Protein AF-A0AA35CKE6-F1 (afdb_monomer_lite)

pLDDT: mean 81.63, std 15.84, range [39.34, 96.88]

Radius of gyration: 14.7 Å; chains: 1; bounding box: 35×28×39 Å

Sequence (76 aa):
MPKFAPELLPHEVRDLFKYEIATELGLTGQILEQGWPEATSRDCGRIGGRIGGPMVRVLVRRAEEALAGRGPSPGR

Foldseek 3Di:
DPPPDDPLDPPVVVVVLLLVQCVVVVNNVVCVVPNPVPDDPVSVDVSVNDCPPPVNVSSVVSVVCVVVVNHPDDDD

InterPro domains:
  IPR001448 Small acid-soluble spore protein, alpha/beta-type [PF00269] (15-67)
  IPR018126 Small acid-soluble spore protein, alpha/beta-type, conserved site [PS00304] (18-27)
  IPR038300 SASP, alpha/beta-type superfamily [G3DSA:6.10.10.80] (11-71)

Organism: NCB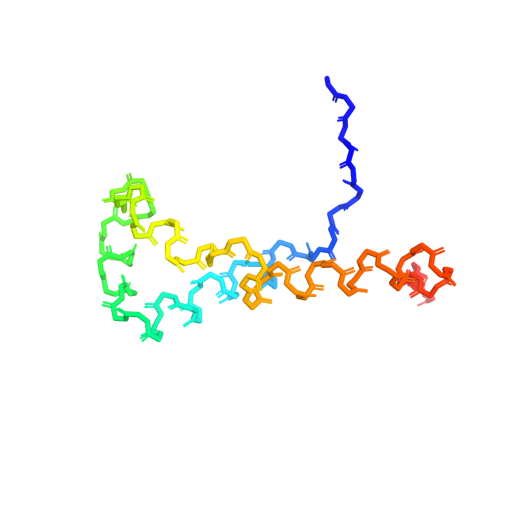I:txid671077

Structure (mmCIF, N/CA/C/O backbone):
data_AF-A0AA35CKE6-F1
#
_entry.id   AF-A0AA35CKE6-F1
#
loop_
_atom_site.group_PDB
_atom_site.id
_atom_site.type_symbol
_atom_site.label_atom_id
_atom_site.label_alt_id
_atom_site.label_comp_id
_atom_site.label_asym_id
_atom_site.label_entity_id
_atom_site.label_seq_id
_atom_site.pdbx_PDB_ins_code
_atom_site.Cartn_x
_atom_site.Cartn_y
_atom_site.Cartn_z
_atom_site.occupancy
_atom_site.B_iso_or_equiv
_atom_site.auth_seq_id
_atom_site.auth_comp_id
_atom_site.auth_asym_id
_atom_site.auth_atom_id
_atom_site.pdbx_PDB_model_num
ATOM 1 N N . MET A 1 1 ? 22.977 2.438 0.196 1.00 45.50 1 MET A N 1
ATOM 2 C CA . MET A 1 1 ? 22.470 1.177 -0.389 1.00 45.50 1 MET A CA 1
ATOM 3 C C . MET A 1 1 ? 21.963 1.481 -1.787 1.00 45.50 1 MET A C 1
ATOM 5 O O . MET A 1 1 ? 21.263 2.481 -1.919 1.00 45.50 1 MET A O 1
ATOM 9 N N . PRO A 1 2 ? 22.334 0.719 -2.827 1.00 39.34 2 PRO A N 1
ATOM 10 C CA . PRO A 1 2 ? 21.793 0.953 -4.160 1.00 39.34 2 PRO A CA 1
ATOM 11 C C . PRO A 1 2 ? 20.279 0.727 -4.105 1.00 39.34 2 PRO A C 1
ATOM 13 O O . PRO A 1 2 ? 19.832 -0.295 -3.583 1.00 39.34 2 PRO A O 1
ATOM 16 N N . LYS A 1 3 ? 19.486 1.679 -4.607 1.00 49.53 3 LYS A N 1
ATOM 17 C CA . LYS A 1 3 ? 18.059 1.459 -4.870 1.00 49.53 3 LYS A CA 1
ATOM 18 C C . LYS A 1 3 ? 17.975 0.491 -6.053 1.00 49.53 3 LYS A C 1
ATOM 20 O O . LYS A 1 3 ? 17.963 0.915 -7.204 1.00 49.53 3 LYS A O 1
ATOM 25 N N . PHE A 1 4 ? 18.031 -0.809 -5.769 1.00 48.03 4 PHE A N 1
ATOM 26 C CA . PHE A 1 4 ? 17.847 -1.884 -6.746 1.00 48.03 4 PHE A CA 1
ATOM 27 C C . PHE A 1 4 ? 16.379 -1.917 -7.186 1.00 48.03 4 PHE A C 1
ATOM 29 O O . PHE A 1 4 ? 15.609 -2.736 -6.707 1.00 48.03 4 PHE A O 1
ATOM 36 N N . ALA A 1 5 ? 15.999 -0.946 -8.014 1.00 52.31 5 ALA A N 1
ATOM 37 C CA . ALA A 1 5 ? 14.835 -0.865 -8.896 1.00 52.31 5 ALA A CA 1
ATOM 38 C C . ALA A 1 5 ? 14.360 0.600 -8.929 1.00 52.31 5 ALA A C 1
ATOM 40 O O . ALA A 1 5 ? 14.115 1.180 -7.866 1.00 52.31 5 ALA A O 1
ATOM 41 N N . PRO A 1 6 ? 14.192 1.216 -10.113 1.00 57.84 6 PRO A N 1
ATOM 42 C CA . PRO A 1 6 ? 13.290 2.357 -10.225 1.00 57.84 6 PRO A CA 1
ATOM 43 C C . PRO A 1 6 ? 11.909 1.943 -9.695 1.00 57.84 6 PRO A C 1
ATOM 45 O O . PRO A 1 6 ? 11.522 0.779 -9.799 1.00 57.84 6 PRO A O 1
ATOM 48 N N . GLU A 1 7 ? 11.188 2.875 -9.078 1.00 71.50 7 GLU A N 1
ATOM 49 C CA . GLU A 1 7 ? 9.869 2.614 -8.498 1.00 71.50 7 GLU A CA 1
ATOM 50 C C . GLU A 1 7 ? 8.932 2.057 -9.592 1.00 71.50 7 GLU A C 1
ATOM 52 O O . GLU A 1 7 ? 8.532 2.774 -10.505 1.00 71.50 7 GLU A O 1
ATOM 57 N N . LEU A 1 8 ? 8.654 0.744 -9.559 1.00 79.38 8 LEU A N 1
ATOM 58 C CA . LEU A 1 8 ? 7.945 0.014 -10.630 1.00 79.38 8 LEU A CA 1
ATOM 59 C C . LEU A 1 8 ? 6.482 0.450 -10.790 1.00 79.38 8 LEU A C 1
ATOM 61 O O . LEU A 1 8 ? 5.872 0.268 -11.846 1.00 79.38 8 LEU A O 1
ATOM 65 N N . LEU A 1 9 ? 5.913 0.994 -9.719 1.00 82.38 9 LEU A N 1
ATOM 66 C CA . LEU A 1 9 ? 4.600 1.614 -9.694 1.00 82.38 9 LEU A CA 1
ATOM 67 C C . LEU A 1 9 ? 4.741 3.016 -9.103 1.00 82.38 9 LEU A C 1
ATOM 69 O O . LEU A 1 9 ? 5.456 3.166 -8.111 1.00 82.38 9 LEU A O 1
ATOM 73 N N . PRO A 1 10 ? 4.025 4.018 -9.640 1.00 87.94 10 PRO A N 1
ATOM 74 C CA . PRO A 1 10 ? 3.890 5.304 -8.974 1.00 87.94 10 PRO A CA 1
ATOM 75 C C . PRO A 1 10 ? 3.372 5.131 -7.542 1.00 87.94 10 PRO A C 1
ATOM 77 O O . PRO A 1 10 ? 2.535 4.261 -7.279 1.00 87.94 10 PRO A O 1
ATOM 80 N N . HIS A 1 11 ? 3.838 5.988 -6.634 1.00 86.62 11 HIS A N 1
ATOM 81 C CA . HIS A 1 11 ? 3.482 5.950 -5.214 1.00 86.62 11 HIS A CA 1
ATOM 82 C C . HIS A 1 11 ? 1.963 5.907 -4.982 1.00 86.62 11 HIS A C 1
ATOM 84 O O . HIS A 1 11 ? 1.475 5.068 -4.229 1.00 86.62 11 HIS A O 1
ATOM 90 N N . GLU A 1 12 ? 1.219 6.771 -5.677 1.00 88.50 12 GLU A N 1
ATOM 91 C CA . GLU A 1 12 ? -0.243 6.862 -5.588 1.00 88.50 12 GLU A CA 1
ATOM 92 C C . GLU A 1 12 ? -0.928 5.563 -6.020 1.00 88.50 12 GLU A C 1
ATOM 94 O O . GLU A 1 12 ? -1.794 5.058 -5.314 1.00 88.50 12 GLU A O 1
ATOM 99 N N . VAL A 1 13 ? -0.491 4.967 -7.135 1.00 87.88 13 VAL A N 1
ATOM 100 C CA . VAL A 1 13 ? -1.042 3.697 -7.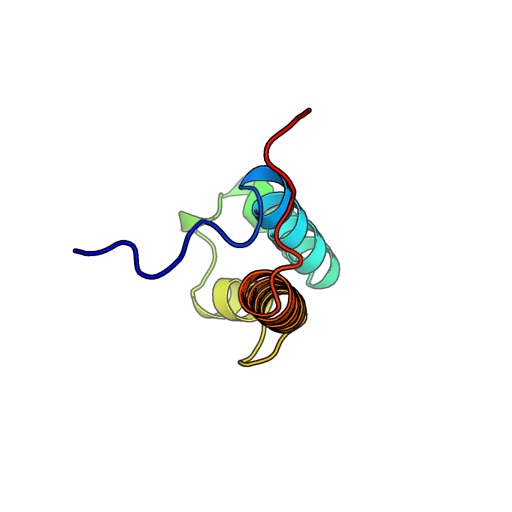637 1.00 87.88 13 VAL A CA 1
ATOM 101 C C . VAL A 1 13 ? -0.791 2.572 -6.639 1.00 87.88 13 VAL A C 1
ATOM 103 O O . VAL A 1 13 ? -1.689 1.788 -6.345 1.00 87.88 13 VAL A O 1
ATOM 106 N N . ARG A 1 14 ? 0.427 2.496 -6.094 1.00 86.88 14 ARG A N 1
ATOM 107 C CA . ARG A 1 14 ? 0.785 1.503 -5.078 1.00 86.88 14 ARG A CA 1
ATOM 108 C C . ARG A 1 14 ? -0.070 1.665 -3.821 1.00 86.88 14 ARG A C 1
ATOM 110 O O . ARG A 1 14 ? -0.496 0.663 -3.256 1.00 86.88 14 ARG A O 1
ATOM 117 N N . ASP A 1 15 ? -0.297 2.893 -3.368 1.00 90.81 15 ASP A N 1
ATOM 118 C CA . ASP A 1 15 ? -1.080 3.149 -2.161 1.00 90.81 15 ASP A CA 1
ATOM 119 C C . ASP A 1 15 ? -2.570 2.870 -2.368 1.00 90.81 15 ASP A C 1
ATOM 121 O O . ASP A 1 15 ? -3.158 2.177 -1.540 1.00 90.81 15 ASP A O 1
ATOM 125 N N . LEU A 1 16 ? -3.154 3.281 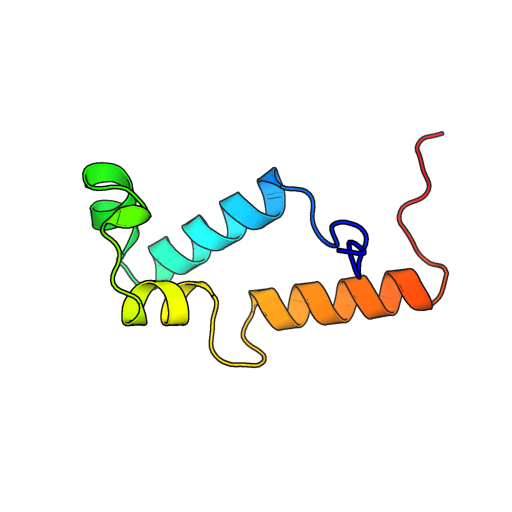-3.497 1.00 91.75 16 LEU A N 1
ATOM 126 C CA . LEU A 1 16 ? -4.527 2.915 -3.862 1.00 91.75 16 LEU A CA 1
ATOM 127 C C . LEU A 1 16 ? -4.719 1.397 -3.871 1.00 91.75 16 LEU A C 1
ATOM 129 O O . LEU A 1 16 ? -5.677 0.897 -3.289 1.00 91.75 16 LEU A O 1
ATOM 133 N N . PHE A 1 17 ? -3.764 0.660 -4.438 1.00 90.81 17 PHE A N 1
ATOM 134 C CA . PHE A 1 17 ? -3.811 -0.799 -4.470 1.00 90.81 17 PHE A CA 1
ATOM 135 C C . PHE A 1 17 ? -3.820 -1.405 -3.056 1.00 90.81 17 PHE A C 1
ATOM 137 O O . PHE A 1 17 ? -4.559 -2.347 -2.789 1.00 90.81 17 PHE A O 1
ATOM 144 N N . LYS A 1 18 ? -3.039 -0.8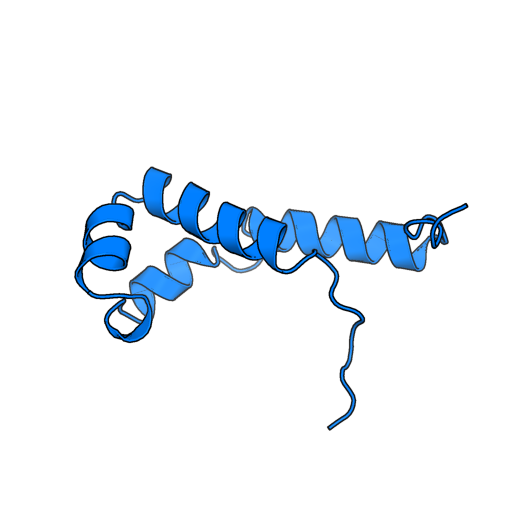62 -2.108 1.00 91.38 18 LYS A N 1
ATOM 145 C CA . LYS A 1 18 ? -3.085 -1.325 -0.707 1.00 91.38 18 LYS A CA 1
ATOM 146 C C . LYS A 1 18 ? -4.481 -1.141 -0.104 1.00 91.38 18 LYS A C 1
ATOM 148 O O . LYS A 1 18 ? -4.954 -2.039 0.587 1.00 91.38 18 LYS A O 1
ATOM 153 N N . TYR A 1 19 ? -5.126 -0.000 -0.358 1.00 94.62 19 TYR A N 1
ATOM 154 C CA . TYR A 1 19 ? -6.469 0.295 0.154 1.00 94.62 19 TYR A CA 1
ATOM 155 C C . TYR A 1 19 ? -7.565 -0.535 -0.522 1.00 94.62 19 TYR A C 1
ATOM 157 O O . TYR A 1 19 ? -8.518 -0.937 0.145 1.00 94.62 19 TYR A O 1
ATOM 165 N N . GLU A 1 20 ? -7.427 -0.838 -1.811 1.00 93.31 20 GLU A N 1
ATOM 166 C CA . GLU A 1 20 ? -8.326 -1.742 -2.534 1.00 93.31 20 GLU A CA 1
ATOM 167 C C . GLU A 1 20 ? -8.317 -3.134 -1.888 1.00 93.31 20 GLU A C 1
ATOM 169 O O . GLU A 1 20 ? -9.354 -3.615 -1.431 1.00 93.31 20 GLU A O 1
ATOM 174 N N . ILE A 1 21 ? -7.131 -3.725 -1.705 1.00 91.25 21 ILE A N 1
ATOM 175 C CA . ILE A 1 21 ? -6.996 -5.040 -1.062 1.00 91.25 21 ILE A CA 1
ATOM 176 C C . ILE A 1 21 ? -7.426 -4.998 0.410 1.00 91.25 21 ILE A C 1
ATOM 178 O O . ILE A 1 21 ? -8.073 -5.924 0.896 1.00 91.25 21 ILE A O 1
ATOM 182 N N . ALA A 1 22 ? -7.105 -3.929 1.143 1.00 93.75 22 ALA A N 1
ATOM 183 C CA . ALA A 1 22 ? -7.597 -3.760 2.508 1.00 93.75 22 ALA A CA 1
ATOM 184 C C . ALA A 1 22 ? -9.132 -3.750 2.570 1.00 93.75 22 ALA A C 1
ATOM 186 O O . ALA A 1 22 ? -9.707 -4.291 3.516 1.00 93.75 22 ALA A O 1
ATOM 187 N N . THR A 1 23 ? -9.790 -3.189 1.553 1.00 95.19 23 THR A N 1
ATOM 188 C CA . THR A 1 23 ? -11.252 -3.128 1.467 1.00 95.19 23 THR A CA 1
ATOM 189 C C . THR A 1 23 ? -11.830 -4.511 1.212 1.00 95.19 23 THR A C 1
ATOM 191 O O . THR A 1 23 ? -12.730 -4.928 1.937 1.00 95.19 23 THR A O 1
ATOM 194 N N . GLU A 1 24 ? -11.258 -5.266 0.273 1.00 92.94 24 GLU A N 1
ATOM 195 C CA . GLU A 1 24 ? -11.643 -6.661 0.016 1.00 92.94 24 GLU A CA 1
ATOM 196 C C . GLU A 1 24 ? -11.482 -7.557 1.254 1.00 92.94 24 GLU A C 1
ATOM 198 O O . GLU A 1 24 ? -12.262 -8.483 1.475 1.00 92.94 24 GLU A O 1
ATOM 203 N N . LEU A 1 25 ? -10.477 -7.274 2.086 1.00 93.12 25 LEU A N 1
ATOM 204 C CA . LEU A 1 25 ? -10.199 -8.010 3.318 1.00 93.12 25 LEU A CA 1
ATOM 205 C C . LEU A 1 25 ? -10.997 -7.520 4.537 1.00 93.12 25 LEU A C 1
ATOM 207 O O . LEU A 1 25 ? -10.890 -8.136 5.599 1.00 93.12 25 LEU A O 1
ATOM 211 N N . GLY A 1 26 ? -11.766 -6.434 4.412 1.00 95.19 26 GLY A N 1
ATOM 212 C CA . GLY A 1 26 ? -12.508 -5.826 5.521 1.00 95.19 26 GLY A CA 1
ATOM 213 C C . GLY A 1 26 ? -11.629 -5.112 6.559 1.00 95.19 26 GLY A C 1
ATOM 214 O O . GLY A 1 26 ? -12.064 -4.895 7.685 1.00 95.19 26 GLY A O 1
ATOM 215 N N . LEU A 1 27 ? -10.395 -4.754 6.200 1.00 95.69 27 LEU A N 1
ATOM 216 C CA . LEU A 1 27 ? -9.400 -4.134 7.086 1.00 95.69 27 LEU A CA 1
ATOM 217 C C . LEU A 1 27 ? -9.354 -2.603 6.966 1.00 95.69 27 LEU A C 1
ATOM 219 O O . LEU A 1 27 ? -8.736 -1.938 7.796 1.00 95.69 27 LEU A O 1
ATOM 223 N N . THR A 1 28 ? -10.009 -2.026 5.954 1.00 96.06 28 THR A N 1
ATOM 224 C CA . THR A 1 28 ? -9.973 -0.577 5.689 1.00 96.06 28 THR A CA 1
ATOM 225 C C . THR A 1 28 ? -10.426 0.264 6.878 1.00 96.06 28 THR A C 1
ATOM 227 O O . THR A 1 28 ? -9.790 1.272 7.153 1.00 96.06 28 THR A O 1
ATOM 230 N N . GLY A 1 29 ? -11.462 -0.152 7.618 1.00 95.44 29 GLY A N 1
ATOM 231 C CA . GLY A 1 29 ? -11.927 0.583 8.804 1.00 95.44 29 GLY A CA 1
ATOM 232 C C . GLY A 1 29 ? -10.826 0.743 9.854 1.00 95.44 29 GLY A C 1
ATOM 233 O O . GLY A 1 29 ? -10.465 1.862 10.203 1.00 95.44 29 GLY A O 1
ATOM 234 N N . GLN A 1 30 ? -10.199 -0.369 10.252 1.00 94.38 30 GLN A N 1
ATOM 235 C CA . GLN A 1 30 ? -9.071 -0.361 11.188 1.00 94.38 30 GLN A CA 1
ATOM 236 C C . GLN A 1 30 ? -7.926 0.530 10.693 1.00 94.38 30 GLN A C 1
ATOM 238 O O . GLN A 1 30 ? -7.368 1.305 11.463 1.00 94.38 30 GLN A O 1
ATOM 243 N N . ILE A 1 31 ? -7.574 0.439 9.409 1.00 95.19 31 ILE A N 1
ATOM 244 C CA . ILE A 1 31 ? -6.463 1.210 8.837 1.00 95.19 31 ILE A CA 1
ATOM 245 C C . ILE A 1 31 ? -6.775 2.708 8.803 1.00 95.19 31 ILE A C 1
ATOM 247 O O . ILE A 1 31 ? -5.878 3.513 9.033 1.00 95.19 31 ILE A O 1
ATOM 251 N N . LEU A 1 32 ? -8.015 3.098 8.504 1.00 95.38 32 LEU A N 1
ATOM 252 C CA . LEU A 1 32 ? -8.413 4.506 8.483 1.00 95.38 32 LEU A CA 1
ATOM 253 C C . LEU A 1 32 ? -8.513 5.097 9.894 1.00 95.38 32 LEU A C 1
ATOM 255 O O . LEU A 1 32 ? -8.188 6.266 10.078 1.00 95.38 32 LEU A O 1
ATOM 259 N N . GLU A 1 33 ? -8.934 4.303 10.877 1.00 96.88 33 GLU A N 1
ATOM 260 C CA . GLU A 1 33 ? -9.096 4.751 12.264 1.00 96.88 33 GLU A CA 1
ATOM 261 C C . GLU A 1 33 ? -7.776 4.780 13.042 1.00 96.88 33 GLU A C 1
ATOM 263 O O . GLU A 1 33 ? -7.511 5.726 13.779 1.00 96.88 33 GLU A O 1
ATOM 268 N N . GLN A 1 34 ? -6.951 3.742 12.894 1.00 95.25 34 GLN A N 1
ATOM 269 C CA . GLN A 1 34 ? -5.760 3.512 13.726 1.00 95.25 34 GLN A CA 1
ATOM 270 C C . GLN A 1 34 ? -4.453 3.722 12.951 1.00 95.25 34 GLN A C 1
ATOM 272 O O . GLN A 1 34 ? -3.388 3.898 13.538 1.00 95.25 34 GLN A O 1
ATOM 277 N N . GLY A 1 35 ? -4.525 3.744 11.621 1.00 94.19 35 GLY A N 1
ATOM 278 C CA . GLY A 1 35 ? -3.365 3.860 10.750 1.00 94.19 35 GLY A CA 1
ATOM 279 C C . GLY A 1 35 ? -2.674 2.524 10.469 1.00 94.19 35 GLY A C 1
ATOM 280 O O . GLY A 1 35 ? -2.841 1.518 11.155 1.00 94.19 35 GLY A O 1
ATOM 281 N N . TRP A 1 36 ? -1.830 2.535 9.437 1.00 93.44 36 TRP A N 1
ATOM 282 C CA . TRP A 1 36 ? -0.970 1.406 9.070 1.00 93.44 36 TRP A CA 1
ATOM 283 C C . TRP A 1 36 ? -0.010 0.917 10.173 1.00 93.44 36 TRP A C 1
ATOM 285 O O . TRP A 1 36 ? 0.241 -0.286 10.195 1.00 93.44 36 TRP A O 1
ATOM 295 N N . PRO A 1 37 ? 0.537 1.767 11.073 1.00 94.12 37 PRO A N 1
ATOM 296 C CA . PRO A 1 37 ? 1.424 1.300 12.144 1.00 94.12 37 PRO A CA 1
ATOM 297 C C . PRO A 1 37 ? 0.770 0.308 13.113 1.00 94.12 37 PRO A C 1
ATOM 299 O O . PRO A 1 37 ? 1.458 -0.564 13.634 1.00 94.12 37 PRO A O 1
ATOM 302 N N . GLU A 1 38 ? -0.546 0.410 13.302 1.00 94.62 38 GLU A N 1
ATOM 303 C CA . GLU A 1 38 ? -1.319 -0.452 14.204 1.00 94.62 38 GLU A CA 1
ATOM 304 C C . GLU A 1 38 ? -1.836 -1.728 13.510 1.00 94.62 38 GLU A C 1
ATOM 306 O O . GLU A 1 38 ? -2.399 -2.622 14.146 1.00 94.62 38 GLU A O 1
ATOM 311 N N . ALA A 1 39 ? -1.646 -1.857 12.192 1.00 94.25 39 ALA A N 1
ATOM 312 C CA . ALA A 1 39 ? -1.997 -3.072 11.471 1.00 94.25 39 ALA A CA 1
ATOM 313 C C . ALA A 1 39 ? -1.004 -4.195 11.801 1.00 94.25 39 ALA A C 1
ATOM 315 O O . ALA A 1 39 ? 0.215 -4.042 11.691 1.00 94.25 39 ALA A O 1
ATOM 316 N N . THR A 1 40 ? -1.521 -5.371 12.164 1.00 94.12 40 THR A N 1
ATOM 317 C CA . THR A 1 40 ? -0.658 -6.501 12.521 1.00 94.12 40 THR A CA 1
ATOM 318 C C . THR A 1 40 ? 0.196 -6.934 11.328 1.00 94.12 40 THR A C 1
ATOM 320 O O . THR A 1 40 ? -0.231 -6.856 10.174 1.00 94.12 40 THR A O 1
ATOM 323 N N . SER A 1 41 ? 1.382 -7.499 11.574 1.00 91.88 41 SER A N 1
ATOM 324 C CA . SER A 1 41 ? 2.220 -8.051 10.495 1.00 91.88 41 SER A CA 1
ATOM 325 C C . SER A 1 41 ? 1.486 -9.105 9.656 1.00 91.88 41 SER A C 1
ATOM 327 O O . SER A 1 41 ? 1.763 -9.260 8.467 1.00 91.88 41 SER A O 1
ATOM 329 N N . ARG A 1 42 ? 0.528 -9.821 10.262 1.00 91.50 42 ARG A N 1
ATOM 330 C CA . ARG A 1 42 ? -0.340 -10.778 9.567 1.00 91.50 42 ARG A CA 1
ATOM 331 C C . ARG A 1 42 ? -1.260 -10.066 8.579 1.00 91.50 42 ARG A C 1
ATOM 333 O O . ARG A 1 42 ? -1.356 -10.511 7.439 1.00 91.50 42 ARG A O 1
ATOM 340 N N . ASP A 1 43 ? -1.901 -8.980 8.988 1.00 92.50 43 ASP A N 1
ATOM 341 C CA . ASP A 1 43 ? -2.821 -8.214 8.144 1.00 92.50 43 ASP A CA 1
ATOM 342 C C . ASP A 1 43 ? -2.077 -7.451 7.051 1.00 92.50 43 ASP A C 1
ATOM 344 O O . ASP A 1 43 ? -2.441 -7.547 5.880 1.00 92.50 43 ASP A O 1
ATOM 348 N N . CYS A 1 44 ? -0.945 -6.831 7.388 1.00 91.06 44 CYS A N 1
ATOM 349 C CA . CYS A 1 44 ? -0.024 -6.253 6.412 1.00 91.06 44 CYS A CA 1
ATOM 350 C C . CYS A 1 44 ? 0.437 -7.291 5.374 1.00 91.06 44 CYS A C 1
ATOM 352 O O . CYS A 1 44 ? 0.450 -7.005 4.179 1.00 91.06 44 CYS A O 1
ATOM 354 N N . GLY A 1 45 ? 0.759 -8.518 5.801 1.00 89.00 45 GLY A N 1
ATOM 355 C CA . GLY A 1 45 ? 1.113 -9.615 4.896 1.00 89.00 45 GLY A CA 1
ATOM 356 C C . GLY A 1 45 ? -0.049 -10.079 4.012 1.00 89.00 45 GLY A C 1
ATOM 357 O O . GLY A 1 45 ? 0.161 -10.445 2.858 1.00 89.00 45 GLY A O 1
ATOM 358 N N . ARG A 1 46 ? -1.291 -10.032 4.510 1.00 89.69 46 ARG A N 1
ATOM 359 C CA . ARG A 1 46 ? -2.486 -10.321 3.699 1.00 89.69 46 ARG A CA 1
ATOM 360 C C . ARG A 1 46 ? -2.730 -9.230 2.656 1.00 89.69 46 ARG A C 1
ATOM 362 O O . ARG A 1 46 ? -3.017 -9.575 1.515 1.00 89.69 46 ARG A O 1
ATOM 369 N N . ILE A 1 47 ? -2.548 -7.959 3.022 1.00 89.81 47 ILE A N 1
ATOM 370 C CA . ILE A 1 47 ? -2.703 -6.799 2.127 1.00 89.81 47 ILE A CA 1
ATOM 371 C C . ILE A 1 47 ? -1.605 -6.762 1.059 1.00 89.81 47 ILE A C 1
ATOM 373 O O . ILE A 1 47 ? -1.891 -6.563 -0.118 1.00 89.81 47 ILE A O 1
ATOM 377 N N . GLY A 1 48 ? -0.350 -7.020 1.439 1.00 84.25 48 GLY A N 1
ATOM 378 C CA . GLY A 1 48 ? 0.754 -7.195 0.488 1.00 84.25 48 GLY A CA 1
ATOM 379 C C . GLY A 1 48 ? 0.596 -8.433 -0.40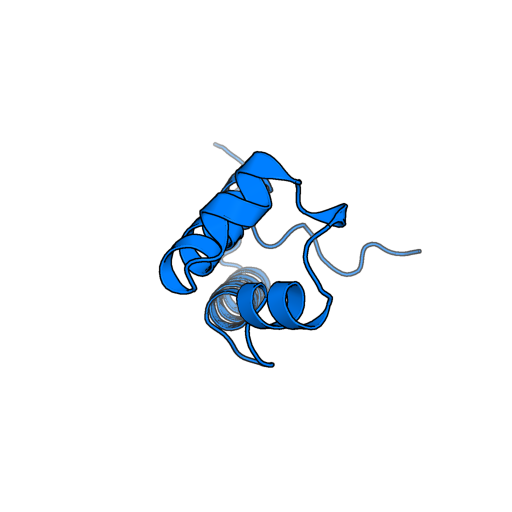7 1.00 84.25 48 GLY A C 1
ATOM 380 O O . GLY A 1 48 ? 1.237 -8.535 -1.455 1.00 84.25 48 GLY A O 1
ATOM 381 N N . GLY A 1 49 ? -0.296 -9.350 -0.022 1.00 81.06 49 GLY A N 1
ATOM 382 C CA . GLY A 1 49 ? -0.549 -10.621 -0.679 1.00 81.06 49 GLY A CA 1
ATOM 383 C C . GLY A 1 49 ? 0.459 -11.703 -0.286 1.00 81.06 49 GLY A C 1
ATOM 384 O O . GLY A 1 49 ? 1.551 -11.447 0.219 1.00 81.06 49 GLY A O 1
ATOM 385 N N . ARG A 1 50 ? 0.109 -12.966 -0.567 1.00 73.62 50 ARG A N 1
ATOM 386 C CA . ARG A 1 50 ? 1.088 -14.069 -0.538 1.00 73.62 50 ARG A CA 1
ATOM 387 C C . ARG A 1 50 ? 2.193 -13.786 -1.563 1.00 73.62 50 ARG A C 1
ATOM 389 O O . ARG A 1 50 ? 2.000 -12.982 -2.472 1.00 73.62 50 ARG A O 1
ATOM 396 N N . ILE A 1 51 ? 3.324 -14.483 -1.478 1.00 70.88 51 ILE A N 1
ATOM 397 C CA . ILE A 1 51 ? 4.320 -14.462 -2.561 1.00 70.88 51 ILE A CA 1
ATOM 398 C C . ILE A 1 51 ? 3.595 -14.776 -3.885 1.00 70.88 51 ILE A C 1
ATOM 400 O O . ILE A 1 51 ? 2.949 -15.816 -4.004 1.00 70.88 51 ILE A O 1
ATOM 404 N N . GLY A 1 52 ? 3.625 -13.841 -4.842 1.00 66.12 52 GLY A N 1
ATOM 405 C CA . GLY A 1 52 ? 2.848 -13.933 -6.087 1.00 66.12 52 GLY A CA 1
ATOM 406 C C . GLY A 1 52 ? 1.371 -13.507 -5.989 1.00 66.12 52 GLY A C 1
ATOM 407 O O . GLY A 1 52 ? 0.557 -13.934 -6.811 1.00 66.12 52 GLY A O 1
ATOM 408 N N . GLY A 1 53 ? 0.994 -12.700 -4.995 1.00 76.19 53 GLY A N 1
ATOM 409 C CA . GLY A 1 53 ? -0.326 -12.072 -4.871 1.00 76.19 53 GLY A CA 1
ATOM 410 C C . GLY A 1 53 ? -0.596 -11.010 -5.949 1.00 76.19 53 GLY A C 1
ATOM 411 O O . GLY A 1 53 ? 0.292 -10.725 -6.756 1.00 76.19 53 GLY A O 1
ATOM 412 N N . PRO A 1 54 ? -1.801 -10.412 -5.985 1.00 79.38 54 PRO A N 1
ATOM 413 C CA . PRO A 1 54 ? -2.212 -9.493 -7.052 1.00 79.38 54 PRO A CA 1
ATOM 414 C C . PRO A 1 54 ? -1.216 -8.349 -7.292 1.00 79.38 54 PRO A C 1
ATOM 416 O O . PRO A 1 54 ? -0.778 -8.145 -8.423 1.00 79.38 54 PRO A O 1
ATOM 419 N N . MET A 1 55 ? -0.758 -7.691 -6.222 1.00 83.19 55 MET A N 1
ATOM 420 C CA . MET A 1 55 ? 0.236 -6.616 -6.307 1.00 83.19 55 MET A CA 1
ATOM 421 C C . MET A 1 55 ? 1.578 -7.114 -6.859 1.00 83.19 55 MET A C 1
ATOM 423 O O . MET A 1 55 ? 2.158 -6.489 -7.743 1.00 83.19 55 MET A O 1
ATOM 427 N N . VAL A 1 56 ? 2.056 -8.271 -6.391 1.00 84.00 56 VAL A N 1
ATOM 428 C CA . VAL A 1 56 ? 3.314 -8.869 -6.863 1.00 84.00 56 VAL A CA 1
ATOM 429 C C . VAL A 1 56 ? 3.222 -9.240 -8.342 1.00 84.00 56 VAL A C 1
ATOM 431 O O . VAL A 1 56 ? 4.163 -8.986 -9.081 1.00 84.00 56 VAL A O 1
ATOM 434 N N . ARG A 1 57 ? 2.091 -9.780 -8.811 1.00 86.44 57 ARG A N 1
ATOM 435 C CA . ARG A 1 57 ? 1.883 -10.090 -10.238 1.00 86.44 57 ARG A CA 1
ATOM 436 C C . ARG A 1 57 ? 1.932 -8.838 -11.104 1.00 86.44 57 ARG A C 1
ATOM 438 O O . ARG A 1 57 ? 2.566 -8.855 -12.154 1.00 86.44 57 ARG A O 1
ATOM 445 N N . VAL A 1 58 ? 1.301 -7.754 -10.651 1.00 86.56 58 VAL A N 1
ATOM 446 C CA . VAL A 1 58 ? 1.363 -6.454 -11.333 1.00 86.56 58 VAL A CA 1
ATOM 447 C C . VAL A 1 58 ? 2.801 -5.935 -11.372 1.00 86.56 58 VAL A C 1
ATOM 449 O O . VAL A 1 58 ? 3.265 -5.515 -12.429 1.00 86.56 58 VAL A O 1
ATOM 452 N N . LEU A 1 59 ? 3.525 -6.008 -10.252 1.00 85.62 59 LEU A N 1
ATOM 453 C CA . LEU A 1 59 ? 4.923 -5.580 -10.163 1.00 85.62 59 LEU A CA 1
ATOM 454 C C . LEU A 1 59 ? 5.844 -6.401 -11.072 1.00 85.62 59 LEU A C 1
ATOM 456 O O . LEU A 1 59 ? 6.656 -5.817 -11.783 1.00 85.62 59 LEU A O 1
ATOM 460 N N . VAL A 1 60 ? 5.695 -7.729 -11.089 1.00 88.00 60 VAL A N 1
ATOM 461 C CA . VAL A 1 60 ? 6.465 -8.630 -11.961 1.00 88.00 60 VAL A CA 1
ATOM 462 C C . VAL A 1 60 ? 6.211 -8.290 -13.423 1.00 88.00 60 VAL A C 1
ATOM 464 O O . VAL A 1 60 ? 7.162 -8.038 -14.154 1.00 88.00 60 VAL A O 1
ATOM 467 N N . ARG A 1 61 ? 4.944 -8.166 -13.829 1.00 87.62 61 ARG A N 1
ATOM 468 C CA . ARG A 1 61 ? 4.593 -7.778 -15.199 1.00 87.62 61 ARG A CA 1
ATOM 469 C C . ARG A 1 61 ? 5.204 -6.429 -15.589 1.00 87.62 61 ARG A C 1
ATOM 471 O O . ARG A 1 61 ? 5.733 -6.287 -16.686 1.00 87.62 61 ARG A O 1
ATOM 478 N N . ARG A 1 62 ? 5.152 -5.429 -14.702 1.00 86.62 62 ARG A N 1
ATOM 479 C CA . ARG A 1 62 ? 5.749 -4.106 -14.963 1.00 86.62 62 ARG A CA 1
ATOM 480 C C . ARG A 1 62 ? 7.268 -4.167 -15.065 1.00 86.62 62 ARG A C 1
ATOM 482 O O . ARG A 1 62 ? 7.842 -3.470 -15.896 1.00 86.62 62 ARG A O 1
ATOM 489 N N . ALA A 1 63 ? 7.910 -5.005 -14.257 1.00 86.56 63 ALA A N 1
ATOM 490 C CA . ALA A 1 63 ? 9.342 -5.245 -14.354 1.00 86.56 63 ALA A CA 1
ATOM 491 C C . ALA A 1 63 ? 9.710 -5.919 -15.687 1.00 86.56 63 ALA A C 1
ATOM 493 O O . ALA A 1 63 ? 10.651 -5.481 -16.342 1.00 86.56 63 ALA A O 1
ATOM 494 N N . GLU A 1 64 ? 8.944 -6.922 -16.127 1.00 88.00 64 GLU A N 1
ATOM 495 C CA . GLU A 1 64 ? 9.112 -7.564 -17.438 1.00 88.00 64 GLU A CA 1
ATOM 496 C C . GLU A 1 64 ? 8.944 -6.558 -18.590 1.00 88.00 64 GLU A C 1
ATOM 498 O O . GLU A 1 64 ? 9.789 -6.502 -19.480 1.00 88.00 64 GLU A O 1
ATOM 503 N N . GLU A 1 65 ? 7.907 -5.712 -18.552 1.00 86.44 65 GLU A N 1
ATOM 504 C CA . GLU A 1 65 ? 7.666 -4.647 -19.542 1.00 86.44 65 GLU A CA 1
ATOM 505 C C . GLU A 1 65 ? 8.824 -3.630 -19.589 1.00 86.44 65 GLU A C 1
ATOM 507 O O . GLU A 1 65 ? 9.268 -3.240 -20.675 1.00 86.44 65 GLU A O 1
ATOM 512 N N . ALA A 1 66 ? 9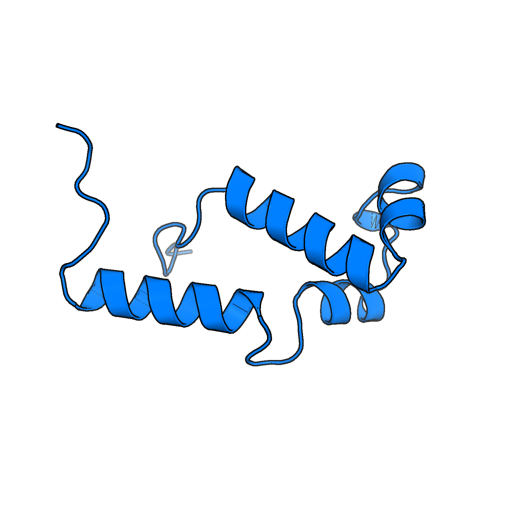.353 -3.238 -18.425 1.00 82.69 66 ALA A N 1
ATOM 513 C CA . ALA A 1 66 ? 10.496 -2.335 -18.320 1.00 82.69 66 ALA A CA 1
ATOM 514 C C . ALA A 1 66 ? 11.782 -2.955 -18.894 1.00 82.69 66 ALA A C 1
ATOM 516 O O . ALA A 1 66 ? 12.512 -2.285 -19.626 1.00 82.69 66 ALA A O 1
ATOM 517 N N . LEU A 1 67 ? 12.041 -4.237 -18.610 1.00 83.19 67 LEU A N 1
ATOM 518 C CA . LEU A 1 67 ? 13.202 -4.972 -19.126 1.00 83.19 67 LEU A CA 1
ATOM 519 C C . LEU A 1 67 ? 13.094 -5.252 -20.632 1.00 83.19 67 LEU A C 1
ATOM 521 O O . LEU A 1 67 ? 14.104 -5.236 -21.329 1.00 83.19 67 LEU A O 1
ATOM 525 N N . ALA A 1 68 ? 11.880 -5.445 -21.153 1.00 84.31 68 ALA A N 1
ATOM 526 C CA . ALA A 1 68 ? 11.613 -5.637 -22.579 1.00 84.31 68 ALA A CA 1
ATOM 527 C C . ALA A 1 68 ? 11.742 -4.346 -23.420 1.00 84.31 68 ALA A C 1
ATOM 529 O O . ALA A 1 68 ? 11.410 -4.350 -24.606 1.00 84.31 68 ALA A O 1
ATOM 530 N N . GLY A 1 69 ? 12.181 -3.226 -22.831 1.00 69.75 69 GLY A N 1
ATOM 531 C CA . GLY A 1 69 ? 12.331 -1.946 -23.532 1.00 69.75 69 GLY A CA 1
ATOM 532 C C . GLY A 1 69 ? 11.008 -1.230 -23.827 1.00 69.75 69 GLY A C 1
ATOM 533 O O . GLY A 1 69 ? 10.997 -0.246 -24.561 1.00 69.75 69 GLY A O 1
ATOM 534 N N . ARG A 1 70 ? 9.892 -1.682 -23.239 1.00 59.81 70 ARG A N 1
ATOM 535 C CA . ARG A 1 70 ? 8.583 -1.002 -23.261 1.00 59.81 70 ARG A CA 1
ATOM 536 C C . ARG A 1 70 ? 8.344 -0.228 -21.963 1.00 59.81 70 ARG A C 1
ATOM 538 O O . ARG A 1 70 ? 7.232 -0.201 -21.440 1.00 59.81 70 ARG A O 1
ATOM 545 N N . GLY A 1 71 ? 9.399 0.385 -21.429 1.00 54.72 71 GLY A N 1
ATOM 546 C CA . GLY A 1 71 ? 9.273 1.288 -20.290 1.00 54.72 71 GLY A CA 1
ATOM 547 C C . GLY A 1 71 ? 8.357 2.471 -20.630 1.00 54.72 71 GLY A C 1
ATOM 548 O O . GLY A 1 71 ? 8.234 2.825 -21.807 1.00 54.72 71 GLY A O 1
ATOM 549 N N . PRO A 1 72 ? 7.702 3.096 -19.634 1.00 54.25 72 PRO A N 1
ATOM 550 C CA . PRO A 1 72 ? 6.969 4.331 -19.871 1.00 54.25 72 PRO A CA 1
ATOM 551 C C . PRO A 1 72 ? 7.935 5.334 -20.504 1.00 54.25 72 PRO A C 1
ATOM 553 O O . PRO A 1 72 ? 8.976 5.644 -19.924 1.00 54.25 72 PRO A O 1
ATOM 556 N N . SER A 1 73 ? 7.619 5.792 -21.719 1.00 47.16 73 SER A N 1
ATOM 557 C CA . SER A 1 73 ? 8.365 6.881 -22.343 1.00 47.16 73 SER A CA 1
ATOM 558 C C . SER A 1 73 ? 8.360 8.042 -21.349 1.00 47.16 73 SER A C 1
ATOM 560 O O . SER A 1 73 ? 7.267 8.446 -20.934 1.00 47.16 73 SER A O 1
ATOM 562 N N . PRO A 1 74 ? 9.522 8.585 -20.942 1.00 47.72 74 PRO A N 1
ATOM 563 C CA . PRO A 1 74 ? 9.518 9.869 -20.266 1.00 47.72 74 PRO A CA 1
ATOM 564 C C . PRO A 1 74 ? 8.812 10.847 -21.210 1.00 47.72 74 PRO A C 1
ATOM 566 O O . PRO A 1 74 ? 8.986 10.755 -22.430 1.00 47.72 74 PRO A O 1
ATOM 569 N N . GLY A 1 75 ? 7.923 11.657 -20.635 1.00 57.28 75 GLY A N 1
ATOM 570 C CA . GLY A 1 75 ? 6.980 12.519 -21.339 1.00 57.28 75 GLY A CA 1
ATOM 571 C C . GLY A 1 75 ? 7.541 13.145 -22.613 1.00 57.28 75 GLY A C 1
ATOM 572 O O . GLY A 1 75 ? 8.665 13.649 -22.638 1.00 57.28 75 GLY A O 1
ATOM 573 N N . ARG A 1 76 ? 6.727 13.074 -23.664 1.00 40.00 76 ARG A N 1
ATOM 574 C CA . ARG A 1 76 ? 6.832 13.965 -24.810 1.00 40.00 76 ARG A CA 1
ATOM 575 C C . ARG A 1 76 ? 6.049 15.236 -24.502 1.00 40.00 76 ARG A C 1
ATOM 577 O O . ARG A 1 76 ? 5.005 15.098 -23.823 1.00 40.00 76 ARG A O 1
#

Secondary structure (DSSP, 8-state):
----S--SS-HHHHHHHHHHHHHHTT-HHHHHHH-GGGS-HHHHHHHH-STT-HHHHHHHHHHHHHHTT-PPPP--